Protein AF-A0A2D4JMC0-F1 (afdb_monomer_lite)

Radius of gyration: 16.01 Å; chains: 1; bounding box: 35×42×43 Å

pLDDT: mean 95.46, std 4.55, range [58.44, 98.75]

Foldseek 3Di:
DDDPVVVVLVVLLVVLLVCLVPPALVPCPVVLVVLLVQLVVLLVVDDLVCQVVSLSSLLSSLSSLLSNLPRVQHQNVNPQLVSLVSLLVVLVRPSRDLVSLLSSLSSNLSLQQGPNRDDDLVSLLSSLLSLLVSPHDPVSSVVSLVSCVNGPCCVPRHVVSVVVSVVVVVD

Secondary structure (DSSP, 8-state):
----HHHHHHHHHHHHHHHHHHS-GGGHHHHHHHHHHHHHHHHTT--TTTHHHHHHHHHHHHHHHHHHHHTTTTTT-SSHHHHHHHHHHHTT-TT--HHHHHHHHHHHHHHHH-TT----HHHHHHHHHHHHTS---HHHHHHHHHHHTT-TTIIIIIHHHHHHHHHHHH-

InterPro domains:
  IPR052575 Small subunit processome component 20 [PTHR17695] (6-166)

Organism: NCBI:txid129467

Structure (mmCIF, N/CA/C/O backbone):
data_AF-A0A2D4JMC0-F1
#
_entry.id   AF-A0A2D4JMC0-F1
#
loop_
_atom_site.group_PDB
_atom_site.id
_atom_site.type_symbol
_atom_site.label_atom_id
_atom_site.label_alt_id
_atom_site.label_comp_id
_atom_site.label_asym_id
_atom_site.label_entity_id
_atom_site.label_seq_id
_atom_site.pdbx_PDB_ins_code
_atom_site.Cartn_x
_atom_site.Cartn_y
_atom_site.Cartn_z
_atom_site.occupancy
_atom_site.B_iso_or_equiv
_atom_site.auth_seq_id
_atom_site.auth_comp_id
_atom_site.auth_asym_id
_atom_site.auth_atom_id
_atom_site.pdbx_PDB_model_num
ATOM 1 N N . VAL A 1 1 ? 20.754 -22.031 -1.871 1.00 58.44 1 VAL A N 1
ATOM 2 C CA . VAL A 1 1 ? 19.494 -22.799 -1.720 1.00 58.44 1 VAL A CA 1
ATOM 3 C C . VAL A 1 1 ? 18.403 -22.014 -2.420 1.00 58.44 1 VAL A C 1
ATOM 5 O O . VAL A 1 1 ? 18.250 -20.845 -2.094 1.00 58.44 1 VAL A O 1
ATOM 8 N N . ILE A 1 2 ? 17.710 -22.600 -3.398 1.00 84.00 2 ILE A N 1
ATOM 9 C CA . ILE A 1 2 ? 16.542 -21.956 -4.017 1.00 84.00 2 ILE A CA 1
ATOM 10 C C . ILE A 1 2 ? 15.360 -22.200 -3.083 1.00 84.00 2 ILE A C 1
ATOM 12 O O . ILE A 1 2 ? 15.025 -23.349 -2.793 1.00 84.00 2 ILE A O 1
ATOM 16 N N . LEU A 1 3 ? 14.777 -21.126 -2.560 1.00 87.38 3 LEU A N 1
ATOM 17 C CA . LEU A 1 3 ? 13.625 -21.218 -1.675 1.00 87.38 3 LEU A CA 1
ATOM 18 C C . LEU A 1 3 ? 12.338 -21.428 -2.491 1.00 87.38 3 LEU A C 1
ATOM 20 O O . LEU A 1 3 ? 12.193 -20.850 -3.569 1.00 87.38 3 LEU A O 1
ATOM 24 N N . PRO A 1 4 ? 11.369 -22.218 -1.993 1.00 93.81 4 PRO A N 1
ATOM 25 C CA . PRO A 1 4 ? 10.091 -22.423 -2.668 1.00 93.81 4 PRO A CA 1
ATOM 26 C C . PRO A 1 4 ? 9.167 -21.212 -2.451 1.00 93.81 4 PRO A C 1
ATOM 28 O O . PRO A 1 4 ? 8.202 -21.277 -1.687 1.00 93.81 4 PRO A O 1
ATOM 31 N N . TRP A 1 5 ? 9.459 -20.093 -3.120 1.00 93.12 5 TRP A N 1
ATOM 32 C CA . TRP A 1 5 ? 8.817 -18.789 -2.890 1.00 93.12 5 TRP A CA 1
ATOM 33 C C . TRP A 1 5 ? 7.290 -18.791 -2.999 1.00 93.12 5 TRP A C 1
ATOM 35 O O . TRP A 1 5 ? 6.616 -18.084 -2.251 1.00 93.12 5 TRP A O 1
ATOM 45 N N . ILE A 1 6 ? 6.724 -19.624 -3.876 1.00 92.81 6 ILE A N 1
ATOM 46 C CA . ILE A 1 6 ? 5.268 -19.796 -3.990 1.00 92.81 6 ILE A CA 1
ATOM 47 C C . ILE A 1 6 ? 4.687 -20.363 -2.687 1.00 92.81 6 ILE A C 1
ATOM 49 O O . ILE A 1 6 ? 3.687 -19.859 -2.175 1.00 92.81 6 ILE A O 1
ATOM 53 N N . SER A 1 7 ? 5.315 -21.400 -2.130 1.00 96.19 7 SER A N 1
ATOM 54 C CA . SER A 1 7 ? 4.887 -22.012 -0.869 1.00 96.19 7 SER A CA 1
ATOM 55 C C . SER A 1 7 ? 5.085 -21.059 0.306 1.00 96.19 7 SER A C 1
ATOM 57 O O . SER A 1 7 ? 4.199 -20.948 1.148 1.00 96.19 7 SER A O 1
ATOM 59 N N . ILE A 1 8 ? 6.196 -20.318 0.326 1.00 94.50 8 ILE A N 1
ATOM 60 C CA . ILE A 1 8 ? 6.463 -19.296 1.348 1.00 94.50 8 ILE A CA 1
ATOM 61 C C . ILE A 1 8 ? 5.373 -18.221 1.323 1.00 94.50 8 ILE A C 1
ATOM 63 O O . ILE A 1 8 ? 4.775 -17.946 2.357 1.00 94.50 8 ILE A O 1
ATOM 67 N N . GLY A 1 9 ? 5.027 -17.691 0.145 1.00 95.00 9 GLY A N 1
ATOM 68 C CA . GLY A 1 9 ? 3.949 -16.707 0.008 1.00 95.00 9 GLY A CA 1
ATOM 69 C C . GLY A 1 9 ? 2.599 -17.222 0.525 1.00 95.00 9 GLY A C 1
ATOM 70 O O . GLY A 1 9 ? 1.887 -16.501 1.225 1.00 95.00 9 GLY A O 1
ATOM 71 N N . LYS A 1 10 ? 2.264 -18.494 0.260 1.00 96.69 10 LYS A N 1
ATOM 72 C CA . LYS A 1 10 ? 1.052 -19.131 0.811 1.00 96.69 10 LYS A CA 1
ATOM 73 C C . LYS A 1 10 ? 1.087 -19.205 2.338 1.00 96.69 10 LYS A C 1
ATOM 75 O O . LYS A 1 10 ? 0.085 -18.895 2.981 1.00 96.69 10 LYS A O 1
ATOM 80 N N . VAL A 1 11 ? 2.224 -19.583 2.920 1.00 96.69 11 VAL A N 1
ATOM 81 C CA . VAL A 1 11 ? 2.396 -19.639 4.380 1.00 96.69 11 VAL A CA 1
ATOM 82 C C . VAL A 1 11 ? 2.285 -18.243 4.994 1.00 96.69 11 VAL A C 1
ATOM 84 O O . VAL A 1 11 ? 1.542 -18.077 5.958 1.00 96.69 11 VAL A O 1
ATOM 87 N N . CYS A 1 12 ? 2.921 -17.224 4.409 1.00 95.56 12 CYS A N 1
ATOM 88 C CA . CYS A 1 12 ? 2.807 -15.833 4.860 1.00 95.56 12 CYS A CA 1
ATOM 89 C C . CYS A 1 12 ? 1.352 -15.343 4.838 1.00 95.56 12 CYS A C 1
ATOM 91 O O . CYS A 1 12 ? 0.888 -14.742 5.806 1.00 95.56 12 CYS A O 1
ATOM 93 N N . LYS A 1 13 ? 0.598 -15.667 3.780 1.00 97.31 13 LYS A N 1
ATOM 94 C CA . LYS A 1 13 ? -0.837 -15.367 3.689 1.00 97.31 13 LYS A CA 1
ATOM 95 C C . LYS A 1 13 ? -1.637 -16.041 4.807 1.00 97.31 13 LYS A C 1
ATOM 97 O O . LYS A 1 13 ? -2.423 -15.376 5.478 1.00 97.31 13 LYS A O 1
ATOM 102 N N . HIS A 1 14 ? -1.431 -17.336 5.043 1.00 98.06 14 HIS A N 1
ATOM 103 C CA . HIS A 1 14 ? -2.117 -18.053 6.124 1.00 98.06 14 HIS A CA 1
ATOM 104 C C . HIS A 1 14 ? -1.750 -17.529 7.516 1.00 98.06 14 HIS A C 1
ATOM 106 O O . HIS A 1 14 ? -2.622 -17.421 8.382 1.00 98.06 14 HIS A O 1
ATOM 112 N N . MET A 1 15 ? -0.485 -17.163 7.724 1.00 97.56 15 MET A N 1
ATOM 113 C CA . MET A 1 15 ? -0.019 -16.518 8.947 1.00 97.56 15 MET A CA 1
ATOM 114 C C . MET A 1 15 ? -0.745 -15.187 9.167 1.00 97.56 15 MET A C 1
ATOM 116 O O . MET A 1 15 ? -1.311 -14.991 10.237 1.00 97.56 15 MET A O 1
ATOM 120 N N . ALA A 1 16 ? -0.810 -14.316 8.154 1.00 97.75 16 ALA A N 1
ATOM 121 C CA . ALA A 1 16 ? -1.511 -13.033 8.240 1.00 97.75 16 ALA A CA 1
ATOM 122 C C . ALA A 1 16 ? -3.009 -13.214 8.541 1.00 97.75 16 ALA A C 1
ATOM 124 O O . ALA A 1 16 ? -3.552 -12.566 9.430 1.00 97.75 16 ALA A O 1
ATOM 125 N N . GLN A 1 17 ? -3.673 -14.156 7.865 1.00 98.31 17 GLN A N 1
ATOM 126 C CA . GLN A 1 17 ? -5.085 -14.469 8.112 1.00 98.31 17 GLN A CA 1
ATOM 127 C C . GLN A 1 17 ? -5.331 -14.971 9.539 1.00 98.31 17 GLN A C 1
ATOM 129 O O . GLN A 1 17 ? -6.335 -14.623 10.159 1.00 98.31 17 GLN A O 1
ATOM 134 N N . SER A 1 18 ? -4.424 -15.796 10.061 1.00 98.00 18 SER A N 1
ATOM 135 C CA . SER A 1 18 ? -4.527 -16.327 11.422 1.00 98.00 18 SER A CA 1
ATOM 136 C C . SER A 1 18 ? -4.258 -15.233 12.451 1.00 98.00 18 SER A C 1
ATOM 138 O O . SER A 1 18 ? -5.037 -15.071 13.387 1.00 98.00 18 SER A O 1
ATOM 140 N N . ALA A 1 19 ? -3.218 -14.424 12.235 1.00 97.25 19 ALA A N 1
ATOM 141 C CA . ALA A 1 19 ? -2.912 -13.257 13.052 1.00 97.25 19 ALA A CA 1
ATOM 142 C C . ALA A 1 19 ? -4.120 -12.314 13.136 1.00 97.25 19 ALA A C 1
ATOM 144 O O . ALA A 1 19 ? -4.550 -11.962 14.231 1.00 97.25 19 ALA A O 1
ATOM 145 N N . ALA A 1 20 ? -4.731 -11.978 11.996 1.00 97.19 20 ALA A N 1
ATOM 146 C CA . ALA A 1 20 ? -5.905 -11.111 11.942 1.00 97.19 20 ALA A CA 1
ATOM 147 C C . ALA A 1 20 ? -7.088 -11.642 12.770 1.00 97.19 20 ALA A C 1
ATOM 149 O O . ALA A 1 20 ? -7.825 -10.864 13.369 1.00 97.19 20 ALA A O 1
ATOM 150 N N . ARG A 1 21 ? -7.261 -12.966 12.849 1.00 96.94 21 ARG A N 1
ATOM 151 C CA . ARG A 1 21 ? -8.349 -13.592 13.616 1.00 96.94 21 ARG A CA 1
ATOM 152 C C . ARG A 1 21 ? -8.069 -13.668 15.112 1.00 96.94 21 ARG A C 1
ATOM 154 O O . ARG A 1 21 ? -8.980 -13.439 15.900 1.00 96.94 21 ARG A O 1
ATOM 161 N N . PHE A 1 22 ? -6.840 -14.009 15.494 1.00 96.56 22 PHE A N 1
ATOM 162 C CA . PHE A 1 22 ? -6.537 -14.445 16.861 1.00 96.56 22 PHE A CA 1
ATOM 163 C C . PHE A 1 22 ? -5.697 -13.460 17.678 1.00 96.56 22 PHE A C 1
ATOM 165 O O . PHE A 1 22 ? -5.707 -13.542 18.902 1.00 96.56 22 PHE A O 1
ATOM 172 N N . ILE A 1 23 ? -4.984 -12.526 17.044 1.00 95.56 23 ILE A N 1
ATOM 173 C CA . ILE A 1 23 ? -4.172 -11.534 17.757 1.00 95.56 23 ILE A CA 1
ATOM 174 C C . ILE A 1 23 ? -5.040 -10.311 18.076 1.00 95.56 23 ILE A C 1
ATOM 176 O O . ILE A 1 23 ? -5.756 -9.788 17.215 1.00 95.56 23 ILE A O 1
ATOM 180 N N . TYR A 1 24 ? -5.004 -9.842 19.322 1.00 94.38 24 TYR A N 1
ATOM 181 C CA . TYR A 1 24 ? -5.668 -8.599 19.718 1.00 94.38 24 TYR A CA 1
ATOM 182 C C . TYR A 1 24 ? -4.940 -7.372 19.154 1.00 94.38 24 TYR A C 1
ATOM 184 O O . TYR A 1 24 ? -3.737 -7.419 18.905 1.00 94.38 24 TYR A O 1
ATOM 192 N N . ARG A 1 25 ? -5.670 -6.275 18.908 1.00 94.81 25 ARG A N 1
ATOM 193 C CA . ARG A 1 25 ? -5.139 -5.090 18.205 1.00 94.81 25 ARG A CA 1
ATOM 194 C C . ARG A 1 25 ? -3.899 -4.529 18.908 1.00 94.81 25 ARG A C 1
ATOM 196 O O . ARG A 1 25 ? -2.924 -4.207 18.247 1.00 94.81 25 ARG A O 1
ATOM 203 N N . GLU A 1 26 ? -3.914 -4.473 20.231 1.00 91.88 26 GLU A N 1
ATOM 204 C CA . GLU A 1 26 ? -2.827 -4.001 21.094 1.00 91.88 26 GLU A CA 1
ATOM 205 C C . GLU A 1 26 ? -1.511 -4.782 20.942 1.00 91.88 26 GLU A C 1
ATOM 207 O O . GLU A 1 26 ? -0.456 -4.305 21.349 1.00 91.88 26 GLU A O 1
ATOM 212 N N . HIS A 1 27 ? -1.546 -5.972 20.339 1.00 94.19 27 HIS A N 1
ATOM 213 C CA . HIS A 1 27 ? -0.362 -6.795 20.097 1.00 94.19 27 HIS A CA 1
ATOM 214 C C . HIS A 1 27 ? 0.125 -6.736 18.643 1.00 94.19 27 HIS A C 1
ATOM 216 O O . HIS A 1 27 ? 1.137 -7.355 18.316 1.00 94.19 27 HIS A O 1
ATOM 222 N N . PHE A 1 28 ? -0.547 -5.984 17.764 1.00 95.44 28 PHE A N 1
ATOM 223 C CA . PHE A 1 28 ? -0.127 -5.832 16.368 1.00 95.44 28 PHE A CA 1
ATOM 224 C C . PHE A 1 28 ? 1.062 -4.887 16.174 1.00 95.44 28 PHE A C 1
ATOM 226 O O . PHE A 1 28 ? 1.694 -4.933 15.121 1.00 95.44 28 PHE A O 1
ATOM 233 N N . ASP A 1 29 ? 1.428 -4.093 17.181 1.00 93.44 29 ASP A N 1
ATOM 234 C CA . ASP A 1 29 ? 2.554 -3.156 17.093 1.00 93.44 29 ASP A CA 1
ATOM 235 C C . ASP A 1 29 ? 3.857 -3.856 16.700 1.00 93.44 29 ASP A C 1
ATOM 237 O O . ASP A 1 29 ? 4.565 -3.407 15.800 1.00 93.44 29 ASP A O 1
ATOM 241 N N . ILE A 1 30 ? 4.162 -4.992 17.335 1.00 93.38 30 ILE A N 1
ATOM 242 C CA . ILE A 1 30 ? 5.366 -5.764 17.009 1.00 93.38 30 ILE A CA 1
ATOM 243 C C . ILE A 1 30 ? 5.276 -6.367 15.602 1.00 93.38 30 ILE A C 1
ATOM 245 O O . ILE A 1 30 ? 6.264 -6.388 14.875 1.00 93.38 30 ILE A O 1
ATOM 249 N N . PHE A 1 31 ? 4.079 -6.794 15.190 1.00 95.00 31 PHE A N 1
ATOM 250 C CA . PHE A 1 31 ? 3.846 -7.372 13.871 1.00 95.00 31 PHE A CA 1
ATOM 251 C C . PHE A 1 31 ? 4.125 -6.346 12.767 1.00 95.00 31 PHE A C 1
ATOM 253 O O . PHE A 1 31 ? 4.852 -6.644 11.820 1.00 95.00 31 PHE A O 1
ATOM 260 N N . PHE A 1 32 ? 3.604 -5.122 12.909 1.00 96.00 32 PHE A N 1
ATOM 261 C CA . PHE A 1 32 ? 3.852 -4.049 11.947 1.00 96.00 32 PHE A CA 1
ATOM 262 C C . PHE A 1 32 ? 5.301 -3.574 11.951 1.00 96.00 32 PHE A C 1
ATOM 264 O O . PHE A 1 32 ? 5.835 -3.339 10.873 1.00 96.00 32 PHE A O 1
ATOM 271 N N . LYS A 1 33 ? 5.967 -3.512 13.111 1.00 96.00 33 LYS A N 1
ATOM 272 C CA . LYS A 1 33 ? 7.404 -3.196 13.176 1.00 96.00 33 LYS A CA 1
ATOM 273 C C . LYS A 1 33 ? 8.246 -4.201 12.394 1.00 96.00 33 LYS A C 1
ATOM 275 O O . LYS A 1 33 ? 9.029 -3.800 11.540 1.00 96.00 33 LYS A O 1
ATOM 280 N N . CYS A 1 34 ? 8.025 -5.501 12.592 1.00 95.50 34 CYS A N 1
ATOM 281 C CA . CYS A 1 34 ? 8.739 -6.530 11.830 1.00 95.50 34 CYS A CA 1
ATOM 282 C C . CYS A 1 34 ? 8.451 -6.443 10.321 1.00 95.50 34 CYS A C 1
ATOM 284 O O . CYS A 1 34 ? 9.335 -6.676 9.490 1.00 95.50 34 CYS A O 1
ATOM 286 N N . LEU A 1 35 ? 7.213 -6.107 9.948 1.00 96.06 35 LEU A N 1
ATOM 287 C CA . LEU A 1 35 ? 6.828 -5.962 8.547 1.00 96.06 35 LEU A CA 1
ATOM 288 C C . LEU A 1 35 ? 7.466 -4.717 7.910 1.00 96.06 35 LEU A C 1
ATOM 290 O O . LEU A 1 35 ? 7.946 -4.788 6.781 1.00 96.06 35 LEU A O 1
ATOM 294 N N . GLN A 1 36 ? 7.533 -3.606 8.643 1.00 97.38 36 GLN A N 1
ATOM 295 C CA . GLN A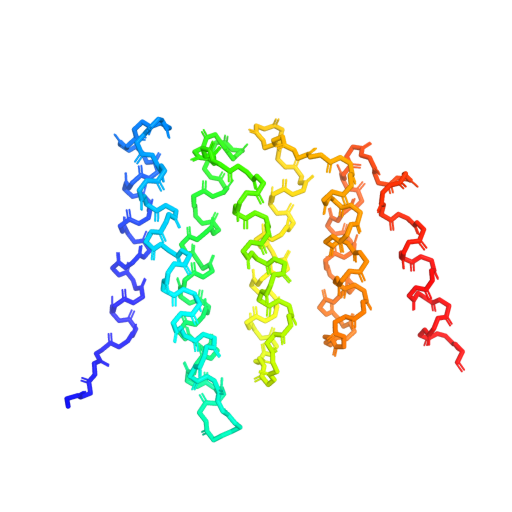 1 36 ? 8.230 -2.380 8.253 1.00 97.38 36 GLN A CA 1
ATOM 296 C C . GLN A 1 36 ? 9.735 -2.621 8.067 1.00 97.38 36 GLN A C 1
ATOM 298 O O . GLN A 1 36 ? 10.287 -2.256 7.031 1.00 97.38 36 GLN A O 1
ATOM 303 N N . GLU A 1 37 ? 10.390 -3.286 9.021 1.00 97.62 37 GLU A N 1
ATOM 304 C CA . GLU A 1 37 ? 11.807 -3.663 8.917 1.00 97.62 37 GLU A CA 1
ATOM 305 C C . GLU A 1 37 ? 12.069 -4.526 7.676 1.00 97.62 37 GLU A C 1
ATOM 307 O O . GLU A 1 37 ? 13.041 -4.300 6.952 1.00 97.62 37 GLU A O 1
ATOM 312 N N . SER A 1 38 ? 11.174 -5.476 7.386 1.00 96.75 38 SER A N 1
ATOM 313 C CA . SER A 1 38 ? 11.263 -6.331 6.196 1.00 96.75 38 SER A CA 1
ATOM 314 C C . SER A 1 38 ? 11.129 -5.528 4.900 1.00 96.75 38 SER A C 1
ATOM 316 O O . SER A 1 38 ? 11.897 -5.750 3.965 1.00 96.75 38 SER A O 1
ATOM 318 N N . VAL A 1 39 ? 10.189 -4.575 4.853 1.00 97.19 39 VAL A N 1
ATOM 319 C CA . VAL A 1 39 ? 9.999 -3.665 3.713 1.00 97.19 39 VAL A CA 1
ATOM 320 C C . VAL A 1 39 ? 11.249 -2.826 3.476 1.00 97.19 39 VAL A C 1
ATOM 322 O O . VAL A 1 39 ? 11.753 -2.809 2.357 1.00 97.19 39 VAL A O 1
ATOM 325 N N . PHE A 1 40 ? 11.783 -2.163 4.504 1.00 96.25 40 PHE A N 1
ATOM 326 C CA . PHE A 1 40 ? 12.954 -1.297 4.337 1.00 96.25 40 PHE A CA 1
ATOM 327 C C . PHE A 1 40 ? 14.213 -2.089 3.988 1.00 96.25 40 PHE A C 1
ATOM 329 O O . PHE A 1 40 ? 14.946 -1.697 3.085 1.00 96.25 40 PHE A O 1
ATOM 336 N N . THR A 1 41 ? 14.409 -3.255 4.606 1.00 96.25 41 THR A N 1
ATOM 337 C CA . THR A 1 41 ? 15.522 -4.154 4.262 1.00 96.25 41 THR A CA 1
ATOM 338 C C . THR A 1 41 ? 15.459 -4.607 2.804 1.00 96.25 41 THR A C 1
ATOM 340 O O . THR A 1 41 ? 16.494 -4.803 2.168 1.00 96.25 41 THR A O 1
ATOM 343 N N . LEU A 1 42 ? 14.254 -4.834 2.276 1.00 95.12 42 LEU A N 1
ATOM 344 C CA . LEU A 1 42 ? 14.066 -5.197 0.878 1.00 95.12 42 LEU A CA 1
ATOM 345 C C . LEU A 1 42 ? 14.286 -3.993 -0.043 1.00 95.12 42 LEU A C 1
ATOM 347 O O . LEU A 1 42 ? 14.979 -4.134 -1.045 1.00 95.12 42 LEU A O 1
ATOM 351 N N . GLN A 1 43 ? 13.750 -2.826 0.323 1.00 93.75 43 GLN A N 1
ATOM 352 C CA . GLN A 1 43 ? 13.887 -1.574 -0.422 1.00 93.75 43 GLN A CA 1
ATOM 353 C C . GLN A 1 43 ? 15.360 -1.206 -0.651 1.00 93.75 43 GLN A C 1
ATOM 355 O O . GLN A 1 43 ? 15.741 -0.882 -1.769 1.00 93.75 43 GLN A O 1
ATOM 360 N N . GLU A 1 44 ? 16.209 -1.339 0.372 1.00 92.50 44 GLU A N 1
ATOM 361 C CA . GLU A 1 44 ? 17.657 -1.073 0.284 1.00 92.50 44 GLU A CA 1
ATOM 362 C C . GLU A 1 44 ? 18.414 -2.018 -0.663 1.00 92.50 44 GLU A C 1
ATOM 364 O O . GLU A 1 44 ? 19.549 -1.740 -1.045 1.00 92.50 44 GLU A O 1
ATOM 369 N N . LYS A 1 45 ? 17.808 -3.152 -1.030 1.00 90.44 45 LYS A N 1
ATOM 370 C CA . LYS A 1 45 ? 18.420 -4.190 -1.870 1.00 90.44 45 LYS A CA 1
ATOM 371 C C . LYS A 1 45 ? 17.890 -4.200 -3.299 1.00 90.44 45 LYS A C 1
ATOM 373 O O . LYS A 1 45 ? 18.367 -5.018 -4.088 1.00 90.44 45 LYS A O 1
ATOM 378 N N . VAL A 1 46 ? 16.911 -3.354 -3.626 1.00 91.19 46 VAL A N 1
ATOM 379 C CA . VAL A 1 46 ? 16.381 -3.257 -4.988 1.00 91.19 46 VAL A CA 1
ATOM 380 C C . VAL A 1 46 ? 17.454 -2.655 -5.886 1.00 91.19 46 VAL A C 1
ATOM 382 O O . VAL A 1 46 ? 17.982 -1.578 -5.623 1.00 91.19 46 VAL A O 1
ATOM 385 N N . THR A 1 47 ? 17.776 -3.366 -6.957 1.00 91.06 47 THR A N 1
ATOM 386 C CA . THR A 1 47 ? 18.623 -2.890 -8.045 1.00 91.06 47 THR A CA 1
ATOM 387 C C . THR A 1 47 ? 17.930 -3.172 -9.367 1.00 91.06 47 THR A C 1
ATOM 389 O O . THR A 1 47 ? 16.990 -3.967 -9.451 1.00 91.06 47 THR A O 1
ATOM 392 N N . LYS A 1 48 ? 18.420 -2.558 -10.441 1.00 89.38 48 LYS A N 1
ATOM 393 C CA . LYS A 1 48 ? 17.875 -2.778 -11.782 1.00 89.38 48 LYS A CA 1
ATOM 394 C C . LYS A 1 48 ? 17.977 -4.243 -12.227 1.00 89.38 48 LYS A C 1
ATOM 396 O O . LYS A 1 48 ? 17.150 -4.716 -12.998 1.00 89.38 48 LYS A O 1
ATOM 401 N N . GLU A 1 49 ? 18.977 -4.971 -11.739 1.00 92.06 49 GLU A N 1
ATOM 402 C CA . GLU A 1 49 ? 19.236 -6.370 -12.090 1.00 92.06 49 GLU A CA 1
ATOM 403 C C . GLU A 1 49 ? 18.300 -7.350 -11.373 1.00 92.06 49 GLU A C 1
ATOM 405 O O . GLU A 1 49 ? 18.049 -8.433 -11.896 1.00 92.06 49 GLU A O 1
ATOM 410 N N . ASN A 1 50 ? 17.790 -6.994 -10.189 1.00 92.94 50 ASN A N 1
ATOM 411 C CA . ASN A 1 50 ? 16.947 -7.875 -9.373 1.00 92.94 50 ASN A CA 1
ATOM 412 C C . ASN A 1 50 ? 15.507 -7.366 -9.199 1.00 92.94 50 ASN A C 1
ATOM 414 O O . ASN A 1 50 ? 14.746 -7.949 -8.426 1.00 92.94 50 ASN A O 1
ATOM 418 N N . CYS A 1 51 ? 15.123 -6.305 -9.912 1.00 92.31 51 CYS A N 1
ATOM 419 C CA . CYS A 1 51 ? 13.879 -5.578 -9.682 1.00 92.31 51 CYS A CA 1
ATOM 420 C C . CYS A 1 51 ? 12.622 -6.455 -9.776 1.00 92.31 51 CYS A C 1
ATOM 422 O O . CYS A 1 51 ? 11.707 -6.294 -8.968 1.00 92.31 51 CYS A O 1
ATOM 424 N N . CYS A 1 52 ? 12.593 -7.435 -10.688 1.00 94.12 52 CYS A N 1
ATOM 425 C CA . CYS A 1 52 ? 11.501 -8.403 -10.794 1.00 94.12 52 CYS A CA 1
ATOM 426 C C . CYS A 1 52 ? 11.377 -9.246 -9.519 1.00 94.12 52 CYS A C 1
ATOM 428 O O . CYS A 1 52 ? 10.320 -9.275 -8.895 1.00 94.12 52 CYS A O 1
ATOM 430 N N . GLU A 1 53 ? 12.465 -9.895 -9.094 1.00 94.00 53 GLU A N 1
ATOM 431 C CA . GLU A 1 53 ? 12.458 -10.744 -7.899 1.00 94.00 53 GLU A CA 1
ATOM 432 C C . GLU A 1 53 ? 12.163 -9.931 -6.636 1.00 94.00 53 GLU A C 1
ATOM 434 O O . GLU A 1 53 ? 11.382 -10.364 -5.787 1.00 94.00 53 GLU A O 1
ATOM 439 N N . ALA A 1 54 ? 12.756 -8.742 -6.520 1.00 95.12 54 ALA A N 1
ATOM 440 C CA . ALA A 1 54 ? 12.540 -7.853 -5.391 1.00 95.12 54 ALA A CA 1
ATOM 441 C C . ALA A 1 54 ? 11.089 -7.351 -5.336 1.00 95.12 54 ALA A C 1
ATOM 443 O O . ALA A 1 54 ? 10.484 -7.367 -4.265 1.00 95.12 54 ALA A O 1
ATOM 444 N N . SER A 1 55 ? 10.499 -7.002 -6.484 1.00 96.88 55 SER A N 1
ATOM 445 C CA . SER A 1 55 ? 9.080 -6.647 -6.586 1.00 96.88 55 SER A CA 1
ATOM 446 C C . SER A 1 55 ? 8.180 -7.794 -6.146 1.00 96.88 55 SER A C 1
ATOM 448 O O . SER A 1 55 ? 7.277 -7.575 -5.348 1.00 96.88 55 SER A O 1
ATOM 450 N N . GLU A 1 56 ? 8.464 -9.033 -6.556 1.00 96.25 56 GLU A N 1
ATOM 451 C CA . GLU A 1 56 ? 7.675 -10.177 -6.093 1.00 96.25 56 GLU A CA 1
ATOM 452 C C . GLU A 1 56 ? 7.768 -10.374 -4.570 1.00 96.25 56 GLU A C 1
ATOM 454 O O . GLU A 1 56 ? 6.789 -10.764 -3.926 1.00 96.25 56 GLU A O 1
ATOM 459 N N . GLN A 1 57 ? 8.942 -10.151 -3.962 1.00 96.00 57 GLN A N 1
ATOM 460 C CA . GLN A 1 57 ? 9.063 -10.209 -2.500 1.00 96.00 57 GLN A CA 1
ATOM 461 C C . GLN A 1 57 ? 8.294 -9.066 -1.832 1.00 96.00 57 GLN A C 1
ATOM 463 O O . GLN A 1 57 ? 7.621 -9.295 -0.826 1.00 96.00 57 GLN A O 1
ATOM 468 N N . MET A 1 58 ? 8.338 -7.864 -2.410 1.00 97.50 58 MET A N 1
ATOM 469 C CA . MET A 1 58 ? 7.601 -6.705 -1.916 1.00 97.50 58 MET A CA 1
ATOM 470 C C . MET A 1 58 ? 6.095 -6.967 -1.993 1.00 97.50 58 MET A C 1
ATOM 472 O O . MET A 1 58 ? 5.387 -6.762 -1.013 1.00 97.50 58 MET A O 1
ATOM 476 N N . GLU A 1 59 ? 5.611 -7.542 -3.094 1.00 97.31 59 GLU A N 1
ATOM 477 C CA . GLU A 1 59 ? 4.225 -7.984 -3.252 1.00 97.31 59 GLU A CA 1
ATOM 478 C C . GLU A 1 59 ? 3.805 -8.968 -2.163 1.00 97.31 59 GLU A C 1
ATOM 480 O O . GLU A 1 59 ? 2.724 -8.826 -1.595 1.00 97.31 59 GLU A O 1
ATOM 485 N N . ARG A 1 60 ? 4.650 -9.943 -1.804 1.00 97.38 60 ARG A N 1
ATOM 486 C CA . ARG A 1 60 ? 4.341 -10.880 -0.708 1.00 97.38 60 ARG A CA 1
ATOM 487 C C . ARG A 1 60 ? 4.174 -10.155 0.633 1.00 97.38 60 ARG A C 1
ATOM 489 O O . ARG A 1 60 ? 3.282 -10.526 1.397 1.00 97.38 60 ARG A O 1
ATOM 496 N N . LEU A 1 61 ? 4.970 -9.119 0.907 1.00 97.81 61 LEU A N 1
ATOM 497 C CA . LEU A 1 61 ? 4.820 -8.278 2.103 1.00 97.81 61 LEU A CA 1
ATOM 498 C C . LEU A 1 61 ? 3.556 -7.406 2.028 1.00 97.81 61 LEU A C 1
ATOM 500 O O . LEU A 1 61 ? 2.799 -7.331 2.995 1.00 97.81 61 LEU A O 1
ATOM 504 N N . LEU A 1 62 ? 3.273 -6.805 0.872 1.00 98.38 62 LEU A N 1
ATOM 505 C CA . LEU A 1 62 ? 2.067 -6.005 0.634 1.00 98.38 62 LEU A CA 1
ATOM 506 C C . LEU A 1 62 ? 0.790 -6.841 0.768 1.00 98.38 62 LEU A C 1
ATOM 508 O O . LEU A 1 62 ? -0.198 -6.363 1.313 1.00 98.38 62 LEU A O 1
ATOM 512 N N . GLN A 1 63 ? 0.816 -8.114 0.374 1.00 98.12 63 GLN A N 1
ATOM 513 C CA . GLN A 1 63 ? -0.292 -9.043 0.608 1.00 98.12 63 GLN A CA 1
ATOM 514 C C . GLN A 1 63 ? -0.547 -9.281 2.101 1.00 98.12 63 GLN A C 1
ATOM 516 O O . GLN A 1 63 ? -1.699 -9.424 2.508 1.00 98.12 63 GLN A O 1
ATOM 521 N N . VAL A 1 64 ? 0.496 -9.291 2.938 1.00 98.19 64 VAL A N 1
ATOM 522 C CA . VAL A 1 64 ? 0.325 -9.351 4.397 1.00 98.19 64 VAL A CA 1
ATOM 523 C C . VAL A 1 64 ? -0.355 -8.077 4.899 1.00 98.19 64 VAL A C 1
ATOM 525 O O . VAL A 1 64 ? -1.354 -8.187 5.609 1.00 98.19 64 VAL A O 1
ATOM 528 N N . TYR A 1 65 ? 0.113 -6.890 4.492 1.00 98.12 65 TYR A N 1
ATOM 529 C CA . TYR A 1 65 ? -0.558 -5.628 4.836 1.00 98.12 65 TYR A CA 1
ATOM 530 C C . TYR A 1 65 ? -2.025 -5.625 4.406 1.00 98.12 65 TYR A C 1
ATOM 532 O O . TYR A 1 65 ? -2.885 -5.247 5.200 1.00 98.12 65 TYR A O 1
ATOM 540 N N . LEU A 1 66 ? -2.313 -6.083 3.185 1.00 98.06 66 LEU A N 1
ATOM 541 C CA . LEU A 1 66 ? -3.662 -6.118 2.635 1.00 98.06 66 LEU A CA 1
ATOM 542 C C . LEU A 1 66 ? -4.585 -6.993 3.485 1.00 98.06 66 LEU A C 1
ATOM 544 O O . LEU A 1 66 ? -5.633 -6.532 3.917 1.00 98.06 66 LEU A O 1
ATOM 548 N N . ILE A 1 67 ? -4.164 -8.218 3.813 1.00 98.31 67 ILE A N 1
ATOM 549 C CA . ILE A 1 67 ? -4.959 -9.144 4.635 1.00 98.31 67 ILE A CA 1
ATOM 550 C C . ILE A 1 67 ? -5.283 -8.545 6.007 1.00 98.31 67 ILE A C 1
ATOM 552 O O . ILE A 1 67 ? -6.411 -8.677 6.483 1.00 98.31 67 ILE A O 1
ATOM 556 N N . ILE A 1 68 ? -4.304 -7.911 6.659 1.00 97.69 68 ILE A N 1
ATOM 557 C CA . ILE A 1 68 ? -4.521 -7.307 7.979 1.00 97.69 68 ILE A CA 1
ATOM 558 C C . ILE A 1 68 ? -5.398 -6.050 7.871 1.00 97.69 68 ILE A C 1
ATOM 560 O O . ILE A 1 68 ? -6.304 -5.871 8.684 1.00 97.69 68 ILE A O 1
ATOM 564 N N . GLY A 1 69 ? -5.159 -5.196 6.872 1.00 96.69 69 GLY A N 1
ATOM 565 C CA . GLY A 1 69 ? -5.911 -3.959 6.649 1.00 96.69 69 GLY A CA 1
ATOM 566 C C . GLY A 1 69 ? -7.356 -4.192 6.211 1.00 96.69 69 GLY A C 1
ATOM 567 O O . GLY A 1 69 ? -8.247 -3.433 6.594 1.00 96.69 69 GLY A O 1
ATOM 568 N N . GLU A 1 70 ? -7.621 -5.267 5.470 1.00 97.12 70 GLU A N 1
ATOM 569 C CA . GLU A 1 70 ? -8.974 -5.668 5.080 1.00 97.12 70 GLU A CA 1
ATOM 570 C C . GLU A 1 70 ? -9.774 -6.270 6.237 1.00 97.12 70 GLU A C 1
ATOM 572 O O . GLU A 1 70 ? -11.005 -6.189 6.259 1.00 97.12 70 GLU A O 1
ATOM 577 N N . TYR A 1 71 ? -9.098 -6.838 7.238 1.00 97.38 71 TYR A N 1
ATOM 578 C CA . TYR A 1 71 ? -9.772 -7.531 8.326 1.00 97.38 71 TYR A CA 1
ATOM 579 C C . TYR A 1 71 ? -10.638 -6.593 9.174 1.00 97.38 71 TYR A C 1
ATOM 581 O O . TYR A 1 71 ? -10.142 -5.711 9.886 1.00 97.38 71 TYR A O 1
ATOM 589 N N . ALA A 1 72 ? -11.951 -6.843 9.133 1.00 95.12 72 ALA A N 1
ATOM 590 C CA . ALA A 1 72 ? -12.968 -6.062 9.833 1.00 95.12 72 ALA A CA 1
ATOM 591 C C . ALA A 1 72 ? -12.728 -4.549 9.665 1.00 95.12 72 ALA A C 1
ATOM 593 O O . ALA A 1 72 ? -12.615 -3.810 10.642 1.00 95.12 72 ALA A O 1
ATOM 594 N N . TYR A 1 73 ? -12.592 -4.119 8.405 1.00 95.75 73 TYR A N 1
ATOM 595 C CA . TYR A 1 73 ? -12.436 -2.718 8.008 1.00 95.75 73 TYR A CA 1
ATOM 596 C C . TYR A 1 73 ? -11.276 -2.016 8.730 1.00 95.75 73 TYR A C 1
ATOM 598 O O . TYR A 1 73 ? -11.459 -0.951 9.313 1.00 95.75 73 TYR A O 1
ATOM 606 N N . GLY A 1 74 ? -10.093 -2.638 8.762 1.00 95.81 74 GLY A N 1
ATOM 607 C CA . GLY A 1 74 ? -8.882 -2.048 9.344 1.00 95.81 74 GLY A CA 1
ATOM 608 C C . GLY A 1 74 ? -8.784 -2.125 10.868 1.00 95.81 74 GLY A C 1
ATOM 609 O O . GLY A 1 74 ? -7.897 -1.511 11.455 1.00 95.81 74 GLY A O 1
ATOM 610 N N . SER A 1 75 ? -9.646 -2.902 11.532 1.00 96.12 75 SER A N 1
ATOM 611 C CA . SER A 1 75 ? -9.681 -3.017 13.002 1.00 96.12 75 SER A CA 1
ATOM 612 C C . SER A 1 75 ? -8.356 -3.447 13.656 1.00 96.12 75 SER A C 1
ATOM 614 O O . SER A 1 75 ? -8.163 -3.235 14.854 1.00 96.12 75 SER A O 1
ATOM 616 N N . LYS A 1 76 ? -7.444 -4.066 12.894 1.00 96.81 76 LYS A N 1
ATOM 617 C CA . LYS A 1 76 ? -6.138 -4.539 13.376 1.00 96.81 76 LYS A CA 1
ATOM 618 C C . LYS A 1 76 ? -4.993 -3.560 13.149 1.00 96.81 76 LYS A C 1
ATOM 620 O O . LYS A 1 76 ? -3.908 -3.810 13.658 1.00 96.81 76 LYS A O 1
ATOM 625 N N . ILE A 1 77 ? -5.216 -2.447 12.449 1.00 96.25 77 ILE A N 1
ATOM 626 C CA . ILE A 1 77 ? -4.192 -1.417 12.262 1.00 96.25 77 ILE A CA 1
ATOM 627 C C . ILE A 1 77 ? -3.993 -0.669 13.593 1.00 96.25 77 ILE A C 1
ATOM 629 O O . ILE A 1 77 ? -4.769 0.215 13.966 1.00 96.25 77 ILE A O 1
ATOM 633 N N . SER A 1 78 ? -2.978 -1.061 14.362 1.00 93.19 78 SER A N 1
ATOM 634 C CA . SER A 1 78 ? -2.698 -0.498 15.688 1.00 93.19 78 SER A CA 1
ATOM 635 C C . SER A 1 78 ? -1.938 0.832 15.632 1.00 93.19 78 SER A C 1
ATOM 637 O O . SER A 1 78 ? -2.197 1.705 16.454 1.00 93.19 78 SER A O 1
ATOM 639 N N . GLN A 1 79 ? -1.093 1.028 14.614 1.00 93.50 79 GLN A N 1
ATOM 640 C CA . GLN A 1 79 ? -0.302 2.247 14.391 1.00 93.50 79 GLN A CA 1
ATOM 641 C C . GLN A 1 79 ? -0.526 2.795 12.969 1.00 93.50 79 GLN A C 1
ATOM 643 O O . GLN A 1 79 ? 0.348 2.676 12.111 1.00 93.50 79 GLN A O 1
ATOM 648 N N . PRO A 1 80 ? -1.713 3.359 12.678 1.00 96.44 80 PRO A N 1
ATOM 649 C CA . PRO A 1 80 ? -2.118 3.701 11.314 1.00 96.44 80 PRO A CA 1
ATOM 650 C C . PRO A 1 80 ? -1.180 4.691 10.622 1.00 96.44 80 PRO A C 1
ATOM 652 O O . PRO A 1 80 ? -0.850 4.485 9.456 1.00 96.44 80 PRO A O 1
ATOM 655 N N . GLU A 1 81 ? -0.689 5.711 11.329 1.00 97.50 81 GLU A N 1
ATOM 656 C CA . GLU A 1 81 ? 0.229 6.687 10.735 1.00 97.50 81 GLU A CA 1
ATOM 657 C C . GLU A 1 81 ? 1.583 6.075 10.364 1.00 97.50 81 GLU A C 1
ATOM 659 O O . GLU A 1 81 ? 2.088 6.335 9.277 1.00 97.50 81 GLU A O 1
ATOM 664 N N . GLU A 1 82 ? 2.158 5.224 11.215 1.00 97.38 82 GLU A N 1
ATOM 665 C CA . GLU A 1 82 ? 3.448 4.575 10.936 1.00 97.38 82 GLU A CA 1
ATOM 666 C C . GLU A 1 82 ? 3.340 3.561 9.793 1.00 97.38 82 GLU A C 1
ATOM 668 O O . GLU A 1 82 ? 4.219 3.484 8.928 1.00 97.38 82 GLU A O 1
ATOM 673 N N . VAL A 1 83 ? 2.222 2.832 9.730 1.00 97.88 83 VAL A N 1
ATOM 674 C CA . VAL A 1 83 ? 1.911 1.949 8.601 1.00 97.88 83 VAL A CA 1
ATOM 675 C C . VAL A 1 83 ? 1.768 2.765 7.313 1.00 97.88 83 VAL A C 1
ATOM 677 O O . VAL A 1 83 ? 2.368 2.412 6.298 1.00 97.88 83 VAL A O 1
ATOM 680 N N . CYS A 1 84 ? 1.035 3.880 7.348 1.00 98.44 84 CYS A N 1
ATOM 681 C CA . CYS A 1 84 ? 0.857 4.753 6.190 1.00 98.44 84 CYS A CA 1
ATOM 682 C C . CYS A 1 84 ? 2.193 5.347 5.720 1.00 98.44 84 CYS A C 1
ATOM 684 O O . CYS A 1 84 ? 2.540 5.164 4.559 1.00 98.44 84 CYS A O 1
ATOM 686 N N . LYS A 1 85 ? 3.007 5.927 6.614 1.00 98.31 85 LYS A N 1
ATOM 687 C CA . LYS A 1 85 ? 4.356 6.436 6.291 1.00 98.31 85 LYS A CA 1
ATOM 688 C C . LYS A 1 85 ? 5.248 5.366 5.661 1.00 98.31 85 LYS A C 1
ATOM 690 O O . LYS A 1 85 ? 5.979 5.653 4.716 1.00 98.31 85 LYS A O 1
ATOM 695 N N . THR A 1 86 ? 5.181 4.132 6.165 1.00 98.19 86 THR A N 1
ATOM 696 C CA . THR A 1 86 ? 5.939 3.003 5.609 1.00 98.19 86 THR A CA 1
ATOM 697 C C . THR A 1 86 ? 5.547 2.743 4.160 1.00 98.19 86 THR A C 1
ATOM 699 O O . THR A 1 86 ? 6.424 2.691 3.304 1.00 98.19 86 THR A O 1
ATOM 702 N N . LEU A 1 87 ? 4.249 2.639 3.865 1.00 98.25 87 LEU A N 1
ATOM 703 C CA . LEU A 1 87 ? 3.752 2.417 2.502 1.00 98.25 87 LEU A CA 1
ATOM 704 C C . LEU A 1 87 ? 4.057 3.600 1.581 1.00 98.25 87 LEU A C 1
ATOM 706 O O . LEU A 1 87 ? 4.490 3.404 0.450 1.00 98.25 87 LEU A O 1
ATOM 710 N N . THR A 1 88 ? 3.906 4.823 2.083 1.00 98.06 88 THR A N 1
ATOM 711 C CA . THR A 1 88 ? 4.231 6.055 1.359 1.00 98.06 88 THR A CA 1
ATOM 712 C C . THR A 1 88 ? 5.709 6.116 0.978 1.00 98.06 88 THR A C 1
ATOM 714 O O . THR A 1 88 ? 6.043 6.609 -0.094 1.00 98.06 88 THR A O 1
ATOM 717 N N . LYS A 1 89 ? 6.605 5.556 1.798 1.00 97.25 89 LYS A N 1
ATOM 718 C CA . LYS A 1 89 ? 8.030 5.425 1.467 1.00 97.25 89 LYS A CA 1
ATOM 719 C C . LYS A 1 89 ? 8.313 4.342 0.417 1.00 97.25 89 LYS A C 1
ATOM 721 O O . LYS A 1 89 ? 9.312 4.450 -0.288 1.00 97.25 89 LYS A O 1
ATOM 726 N N . ILE A 1 90 ? 7.457 3.325 0.262 1.00 97.44 90 ILE A N 1
ATOM 727 C CA . ILE A 1 90 ? 7.606 2.327 -0.819 1.00 97.44 90 ILE A CA 1
ATOM 728 C C . ILE A 1 90 ? 7.404 2.989 -2.188 1.00 97.44 90 ILE A C 1
ATOM 730 O O . ILE A 1 90 ? 8.057 2.573 -3.142 1.00 97.44 90 ILE A O 1
ATOM 734 N N . ILE A 1 91 ? 6.578 4.040 -2.279 1.00 97.50 91 ILE A N 1
ATOM 735 C CA . ILE A 1 91 ? 6.348 4.796 -3.524 1.00 97.50 91 ILE A CA 1
ATOM 736 C C . ILE A 1 91 ? 7.668 5.322 -4.109 1.00 97.50 91 ILE A C 1
ATOM 738 O O . ILE A 1 91 ? 7.836 5.3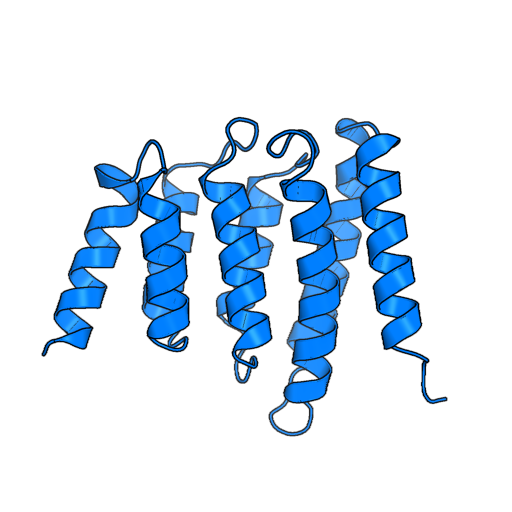30 -5.322 1.00 97.50 91 ILE A O 1
ATOM 742 N N . ASP A 1 92 ? 8.624 5.684 -3.250 1.00 94.69 92 ASP A N 1
ATOM 743 C CA . ASP A 1 92 ? 9.932 6.212 -3.652 1.00 94.69 92 ASP A CA 1
ATOM 744 C C . ASP A 1 92 ? 10.907 5.115 -4.152 1.00 94.69 92 ASP A C 1
ATOM 746 O O . ASP A 1 92 ? 12.051 5.408 -4.501 1.00 94.69 92 ASP A O 1
ATOM 750 N N . THR A 1 93 ? 10.498 3.840 -4.169 1.00 94.00 93 THR A N 1
ATOM 751 C CA . THR A 1 93 ? 11.337 2.729 -4.652 1.00 94.00 93 THR A CA 1
ATOM 752 C C . THR A 1 93 ? 11.354 2.701 -6.176 1.00 94.00 93 THR A C 1
ATOM 754 O O . THR A 1 93 ? 10.312 2.516 -6.806 1.00 94.00 93 THR A O 1
ATOM 757 N N . SER A 1 94 ? 12.538 2.835 -6.775 1.00 90.38 94 SER A N 1
ATOM 758 C CA . SER A 1 94 ? 12.693 2.715 -8.224 1.00 90.38 94 SER A CA 1
ATOM 759 C C . SER A 1 94 ? 12.475 1.279 -8.705 1.00 90.38 94 SER A C 1
ATOM 761 O O . SER A 1 94 ? 12.614 0.314 -7.953 1.00 90.38 94 SER A O 1
ATOM 763 N N . ASP A 1 95 ? 12.148 1.147 -9.991 1.00 91.12 95 ASP A N 1
ATOM 764 C CA . ASP A 1 95 ? 12.109 -0.128 -10.716 1.00 91.12 95 ASP A CA 1
ATOM 765 C C . ASP A 1 95 ? 11.100 -1.164 -10.177 1.00 91.12 95 ASP A C 1
ATOM 767 O O . ASP A 1 95 ? 11.185 -2.347 -10.510 1.00 91.12 95 ASP A O 1
ATOM 771 N N . LEU A 1 96 ? 10.106 -0.747 -9.383 1.00 95.00 96 LEU A N 1
ATOM 772 C CA . LEU A 1 96 ? 9.006 -1.631 -9.003 1.00 95.00 96 LEU A CA 1
ATOM 773 C C . LEU A 1 96 ? 8.201 -2.051 -10.237 1.00 95.00 96 LEU A C 1
ATOM 775 O O . LEU A 1 96 ? 7.823 -1.235 -11.079 1.00 95.00 96 LEU A O 1
ATOM 779 N N . THR A 1 97 ? 7.901 -3.345 -10.329 1.00 96.56 97 THR A N 1
ATOM 780 C CA . THR A 1 97 ? 7.025 -3.854 -11.387 1.00 96.56 97 THR A CA 1
ATOM 781 C C . THR A 1 97 ? 5.591 -3.374 -11.181 1.00 96.56 97 THR A C 1
ATOM 783 O O . THR A 1 97 ? 5.140 -3.138 -10.057 1.00 96.56 97 THR A O 1
ATOM 786 N N . VAL A 1 98 ? 4.832 -3.289 -12.272 1.00 97.31 98 VAL A N 1
ATOM 787 C CA . VAL A 1 98 ? 3.455 -2.788 -12.219 1.00 97.31 98 VAL A CA 1
ATOM 788 C C . VAL A 1 98 ? 2.535 -3.589 -11.279 1.00 97.31 98 VAL A C 1
ATOM 790 O O . VAL A 1 98 ? 1.806 -2.958 -10.515 1.00 97.31 98 VAL A O 1
ATOM 793 N N . PRO A 1 99 ? 2.585 -4.939 -11.221 1.00 97.88 99 PRO A N 1
ATOM 794 C CA . PRO A 1 99 ? 1.818 -5.708 -10.231 1.00 97.88 99 PRO A CA 1
ATOM 795 C C . PRO A 1 99 ? 2.139 -5.340 -8.772 1.00 97.88 99 PRO A C 1
ATOM 797 O O . PRO A 1 99 ? 1.243 -5.309 -7.917 1.00 97.88 99 PRO A O 1
ATOM 800 N N . CYS A 1 100 ? 3.397 -4.994 -8.489 1.00 97.88 100 CYS A N 1
ATOM 801 C CA . CYS A 1 100 ? 3.815 -4.500 -7.184 1.00 97.88 100 CYS A CA 1
ATOM 802 C C . CYS A 1 100 ? 3.249 -3.111 -6.890 1.00 97.88 100 CYS A C 1
ATOM 804 O O . CYS A 1 100 ? 2.682 -2.907 -5.813 1.00 97.88 100 CYS A O 1
ATOM 806 N N . CYS A 1 101 ? 3.323 -2.183 -7.847 1.00 98.31 101 CYS A N 1
ATOM 807 C CA . CYS A 1 101 ? 2.711 -0.858 -7.721 1.00 98.31 101 CYS A CA 1
ATOM 808 C C . CYS A 1 101 ? 1.193 -0.958 -7.501 1.00 98.31 101 CYS A C 1
ATOM 810 O O . CYS A 1 101 ? 0.660 -0.342 -6.581 1.00 98.31 101 CYS A O 1
ATOM 812 N N . ASP A 1 102 ? 0.499 -1.807 -8.262 1.00 98.56 102 ASP A N 1
ATOM 813 C CA . ASP A 1 102 ? -0.933 -2.074 -8.089 1.00 98.56 102 ASP A CA 1
ATOM 814 C C . ASP A 1 102 ? -1.254 -2.615 -6.692 1.00 98.56 102 ASP A C 1
ATOM 816 O O . ASP A 1 102 ? -2.246 -2.221 -6.074 1.00 98.56 102 ASP A O 1
ATOM 820 N N . SER A 1 103 ? -0.428 -3.530 -6.179 1.00 98.50 103 SER A N 1
ATOM 821 C CA . SER A 1 103 ? -0.586 -4.076 -4.829 1.00 98.50 103 SER A CA 1
ATOM 822 C C . SER A 1 103 ? -0.384 -2.998 -3.765 1.00 98.50 103 SER A C 1
ATOM 824 O O . SER A 1 103 ? -1.176 -2.917 -2.827 1.00 98.50 103 SER A O 1
ATOM 826 N N . LEU A 1 104 ? 0.613 -2.127 -3.931 1.00 98.69 104 LEU A N 1
ATOM 827 C CA . LEU A 1 104 ? 0.864 -1.006 -3.027 1.00 98.69 104 LEU A CA 1
ATOM 828 C C . LEU A 1 104 ? -0.326 -0.042 -3.001 1.00 98.69 104 LEU A C 1
ATOM 830 O O . LEU A 1 104 ? -0.841 0.274 -1.928 1.00 98.69 104 LEU A O 1
ATOM 834 N N . LEU A 1 105 ? -0.812 0.370 -4.174 1.00 98.75 105 LEU A N 1
ATOM 835 C CA . LEU A 1 105 ? -1.955 1.273 -4.301 1.00 98.75 105 LEU A CA 1
ATOM 836 C C . LEU A 1 105 ? -3.237 0.679 -3.706 1.00 98.75 105 LEU A C 1
ATOM 838 O O . LEU A 1 105 ? -4.024 1.406 -3.099 1.00 98.75 105 LEU A O 1
ATOM 842 N N . LYS A 1 106 ? -3.443 -0.640 -3.812 1.00 98.50 106 LYS A N 1
ATOM 843 C CA . LYS A 1 106 ? -4.561 -1.332 -3.145 1.00 98.50 106 LYS A CA 1
ATOM 844 C C . LYS A 1 106 ? -4.454 -1.262 -1.624 1.00 98.50 106 LYS A C 1
ATOM 846 O O . LYS A 1 106 ? -5.448 -0.971 -0.965 1.00 98.50 106 LYS A O 1
ATOM 851 N N . VAL A 1 107 ? -3.266 -1.478 -1.058 1.00 98.50 107 VAL A N 1
ATOM 852 C CA . VAL A 1 107 ? -3.061 -1.367 0.396 1.00 98.50 107 VAL A CA 1
ATOM 853 C C . VAL A 1 107 ? -3.270 0.074 0.871 1.00 98.50 107 VAL A C 1
ATOM 855 O O . VAL A 1 107 ? -3.959 0.294 1.865 1.00 98.50 107 VAL A O 1
ATOM 858 N N . ILE A 1 108 ? -2.736 1.062 0.145 1.00 98.56 108 ILE A N 1
ATOM 859 C CA . ILE A 1 108 ? -2.973 2.484 0.441 1.00 98.56 108 ILE A CA 1
ATOM 860 C C . ILE A 1 108 ? -4.475 2.786 0.387 1.00 98.56 108 ILE A C 1
ATOM 862 O O . ILE A 1 108 ? -5.005 3.409 1.302 1.00 98.56 108 ILE A O 1
ATOM 866 N N . SER A 1 109 ? -5.184 2.275 -0.624 1.00 98.38 109 SER A N 1
ATOM 867 C CA . SER A 1 109 ? -6.636 2.445 -0.747 1.00 98.38 109 SER A CA 1
ATOM 868 C C . SER A 1 109 ? -7.380 1.941 0.488 1.00 98.38 109 SER A C 1
ATOM 870 O O . SER A 1 109 ? -8.240 2.633 1.023 1.00 98.38 109 SER A O 1
ATOM 872 N N . VAL A 1 110 ? -7.020 0.751 0.974 1.00 97.19 110 VAL A N 1
ATOM 873 C CA . VAL A 1 110 ? -7.594 0.160 2.188 1.00 97.19 110 VAL A CA 1
ATOM 874 C C . VAL A 1 110 ? -7.395 1.069 3.403 1.00 97.19 110 VAL A C 1
ATOM 876 O O . VAL A 1 110 ? -8.344 1.292 4.152 1.00 97.19 110 VAL A O 1
ATOM 879 N N . LEU A 1 111 ? -6.205 1.647 3.583 1.00 96.94 111 LEU A N 1
ATOM 880 C CA . LEU A 1 111 ? -5.955 2.567 4.698 1.00 96.94 111 LEU A CA 1
ATOM 881 C C . LEU A 1 111 ? -6.754 3.865 4.601 1.00 96.94 111 LEU A C 1
ATOM 883 O O . LEU A 1 111 ? -7.222 4.357 5.622 1.00 96.94 111 LEU A O 1
ATOM 887 N N . LEU A 1 112 ? -6.902 4.420 3.398 1.00 97.12 112 LEU A N 1
ATOM 888 C CA . LEU A 1 112 ? -7.594 5.694 3.195 1.00 97.12 112 LEU A CA 1
ATOM 889 C C . LEU A 1 112 ? -9.125 5.567 3.261 1.00 97.12 112 LEU A C 1
ATOM 891 O O . LEU A 1 112 ? -9.808 6.554 3.534 1.00 97.12 112 LEU A O 1
ATOM 895 N N . LEU A 1 113 ? -9.674 4.373 3.008 1.00 96.94 113 LEU A N 1
ATOM 896 C CA . LEU A 1 113 ? -11.121 4.140 2.958 1.00 96.94 113 LEU A CA 1
ATOM 897 C C . LEU A 1 113 ? -11.709 3.560 4.250 1.00 96.94 113 LEU A C 1
ATOM 899 O O . LEU A 1 113 ? -12.904 3.721 4.499 1.00 96.94 113 LEU A O 1
ATOM 903 N N . HIS A 1 114 ? -10.923 2.845 5.054 1.00 95.12 114 HIS A N 1
ATOM 904 C CA . HIS A 1 114 ? -11.459 2.086 6.182 1.00 95.12 114 HIS A CA 1
ATOM 905 C C . HIS A 1 114 ? -11.706 2.934 7.430 1.00 95.12 114 HIS A C 1
ATOM 907 O O . HIS A 1 114 ? -10.820 3.608 7.940 1.00 95.12 114 HIS A O 1
ATOM 913 N N . GLU A 1 115 ? -12.912 2.823 7.992 1.00 89.38 115 GLU A N 1
ATOM 914 C CA . GLU A 1 115 ? -13.373 3.680 9.093 1.00 89.38 115 GLU A CA 1
ATOM 915 C C . GLU A 1 115 ? -12.628 3.469 10.419 1.00 89.38 115 GLU A C 1
ATOM 917 O O . GLU A 1 115 ? -12.585 4.381 11.242 1.00 89.38 115 GLU A O 1
ATOM 922 N N . ASN A 1 116 ? -12.029 2.292 10.640 1.00 93.50 116 ASN A N 1
ATOM 923 C CA . ASN A 1 116 ? -11.247 2.024 11.854 1.00 93.50 116 ASN A CA 1
ATOM 924 C C . ASN A 1 116 ? -9.791 2.515 11.757 1.00 93.50 116 ASN A C 1
ATOM 926 O O . ASN A 1 116 ? -9.030 2.369 12.719 1.00 93.50 116 ASN A O 1
ATOM 930 N N . VAL A 1 117 ? -9.399 3.077 10.610 1.00 95.56 117 VAL A N 1
ATOM 931 C CA . VAL A 1 117 ? -8.074 3.646 10.365 1.00 95.56 117 VAL A CA 1
ATOM 932 C C . VAL A 1 117 ? -8.188 5.165 10.459 1.00 95.56 117 VAL A C 1
ATOM 934 O O . VAL A 1 117 ? -8.861 5.807 9.660 1.00 95.56 117 VAL A O 1
ATOM 937 N N . LEU A 1 118 ? -7.533 5.744 11.463 1.00 94.94 118 LEU A N 1
ATOM 938 C CA . LEU A 1 118 ? -7.502 7.189 11.673 1.00 94.94 118 LEU A CA 1
ATOM 939 C C . LEU A 1 118 ? -6.124 7.715 11.275 1.00 94.94 118 LEU A C 1
ATOM 941 O O . LEU A 1 118 ? -5.116 7.305 11.849 1.00 94.94 118 LEU A O 1
ATOM 945 N N . LEU A 1 119 ? -6.098 8.609 10.291 1.00 97.00 119 LEU A N 1
ATOM 946 C CA . LEU A 1 119 ? -4.900 9.279 9.793 1.00 97.00 119 LEU A CA 1
ATOM 947 C C . LEU A 1 119 ? -5.097 10.789 9.905 1.00 97.00 119 LEU A C 1
ATOM 949 O O . LEU A 1 119 ? -6.214 11.285 9.748 1.00 97.00 119 LEU A O 1
ATOM 953 N N . SER A 1 120 ? -4.018 11.523 10.157 1.00 97.12 120 SER A N 1
ATOM 954 C CA . SER A 1 120 ? -4.041 12.981 10.074 1.00 97.12 120 SER A CA 1
ATOM 955 C C . SER A 1 120 ? -4.253 13.460 8.635 1.00 97.12 120 SER A C 1
ATOM 957 O O . SER A 1 120 ? -3.701 12.902 7.685 1.00 97.12 120 SER A O 1
ATOM 959 N N . ASP A 1 121 ? -5.011 14.551 8.481 1.00 96.12 121 ASP A N 1
ATOM 960 C CA . ASP A 1 121 ? -5.266 15.208 7.191 1.00 96.12 121 ASP A CA 1
ATOM 961 C C . ASP A 1 121 ? -3.962 15.489 6.415 1.00 96.12 121 ASP A C 1
ATOM 963 O O . ASP A 1 121 ? -3.912 15.315 5.199 1.00 96.12 121 ASP A O 1
ATOM 967 N N . SER A 1 122 ? -2.889 15.885 7.112 1.00 96.56 122 SER A N 1
ATOM 968 C CA . SER A 1 122 ? -1.577 16.145 6.506 1.00 96.56 122 SER A CA 1
ATOM 969 C C . SER A 1 122 ? -0.954 14.900 5.882 1.00 96.56 122 SER A C 1
ATOM 971 O O . SER A 1 122 ? -0.445 14.973 4.769 1.00 96.56 122 SER A O 1
ATOM 973 N N . LEU A 1 123 ? -1.014 13.760 6.576 1.00 97.88 123 LEU A N 1
ATOM 974 C CA . LEU A 1 123 ? -0.415 12.512 6.106 1.00 97.88 123 LEU A CA 1
ATOM 975 C C . LEU A 1 123 ? -1.206 11.913 4.939 1.00 97.88 123 LEU A C 1
ATOM 977 O O . LEU A 1 123 ? -0.624 11.387 3.990 1.00 97.88 123 LEU A O 1
ATOM 981 N N . VAL A 1 124 ? -2.535 12.027 4.992 1.00 98.06 124 VAL A N 1
ATOM 982 C CA . VAL A 1 124 ? -3.417 11.653 3.883 1.00 98.06 124 VAL A CA 1
ATOM 983 C C . VAL A 1 124 ? -3.052 12.451 2.634 1.00 98.06 124 VAL A C 1
ATOM 985 O O . VAL A 1 124 ? -2.786 11.856 1.591 1.00 98.06 124 VAL A O 1
ATOM 988 N N . LYS A 1 125 ? -2.983 13.783 2.753 1.00 97.06 125 LYS A N 1
ATOM 989 C CA . LYS A 1 125 ? -2.630 14.672 1.644 1.00 97.06 125 LYS A CA 1
ATOM 990 C C . LYS A 1 125 ? -1.252 14.348 1.064 1.00 97.06 125 LYS A C 1
ATOM 992 O O . LYS A 1 125 ? -1.139 14.158 -0.141 1.00 97.06 125 LYS A O 1
ATOM 997 N N . GLU A 1 126 ? -0.232 14.222 1.914 1.00 97.88 126 GLU A N 1
ATOM 998 C CA . GLU A 1 126 ? 1.132 13.870 1.492 1.00 97.88 126 GLU A CA 1
ATOM 999 C C . GLU A 1 126 ? 1.159 12.553 0.704 1.00 97.88 126 GLU A C 1
ATOM 1001 O O . GLU A 1 126 ? 1.774 12.461 -0.358 1.00 97.88 126 GLU A O 1
ATOM 1006 N N . THR A 1 127 ? 0.465 11.531 1.208 1.00 98.50 127 THR A N 1
ATOM 1007 C CA . THR A 1 127 ? 0.419 10.208 0.576 1.00 98.50 127 THR A CA 1
ATOM 1008 C C . THR A 1 127 ? -0.257 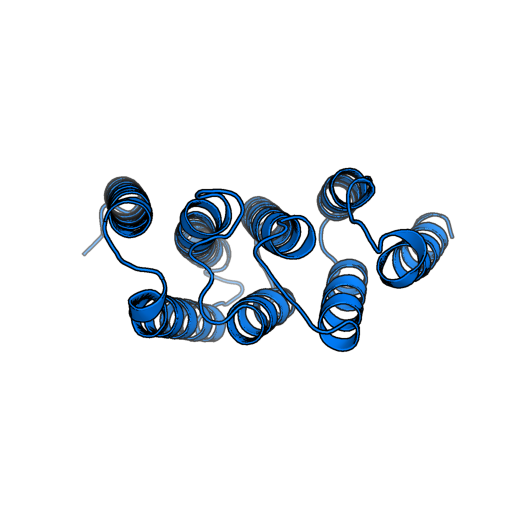10.268 -0.789 1.00 98.50 127 THR A C 1
ATOM 1010 O O . THR A 1 127 ? 0.247 9.690 -1.751 1.00 98.50 127 THR A O 1
ATOM 1013 N N . VAL A 1 128 ? -1.374 10.989 -0.894 1.00 98.31 128 VAL A N 1
ATOM 1014 C CA . VAL A 1 128 ? -2.094 11.170 -2.158 1.00 98.31 128 VAL A CA 1
ATOM 1015 C C . VAL A 1 128 ? -1.238 11.920 -3.178 1.00 98.31 128 VAL A C 1
ATOM 1017 O O . VAL A 1 128 ? -1.089 11.454 -4.308 1.00 98.31 128 VAL A O 1
ATOM 1020 N N . GLU A 1 129 ? -0.628 13.040 -2.785 1.00 97.81 129 GLU A N 1
ATOM 1021 C CA . GLU A 1 129 ? 0.269 13.812 -3.651 1.00 97.81 129 GLU A CA 1
ATOM 1022 C C . GLU A 1 129 ? 1.436 12.953 -4.154 1.00 97.81 129 GLU A C 1
ATOM 1024 O O . GLU A 1 129 ? 1.769 12.992 -5.340 1.00 97.81 129 GLU A O 1
ATOM 1029 N N . LYS A 1 130 ? 2.022 12.123 -3.282 1.00 98.25 130 LYS A N 1
ATOM 1030 C CA . LYS A 1 130 ? 3.080 11.182 -3.668 1.00 98.25 130 LYS A CA 1
ATOM 1031 C C . LYS A 1 130 ? 2.611 10.132 -4.665 1.00 98.25 130 LYS A C 1
ATOM 1033 O O . LYS A 1 130 ? 3.341 9.857 -5.612 1.00 98.25 130 LYS A O 1
ATOM 1038 N N . VAL A 1 131 ? 1.411 9.569 -4.509 1.00 98.31 131 VAL A N 1
ATOM 1039 C CA . VAL A 1 131 ? 0.873 8.612 -5.490 1.00 98.31 131 VAL A CA 1
ATOM 1040 C C . VAL A 1 131 ? 0.770 9.253 -6.873 1.00 98.31 131 VAL A C 1
ATOM 1042 O O . VAL A 1 131 ? 1.227 8.664 -7.851 1.00 98.31 131 VAL A O 1
ATOM 1045 N N . PHE A 1 132 ? 0.237 10.470 -6.970 1.00 97.94 132 PHE A N 1
ATOM 1046 C CA . PHE A 1 132 ? 0.103 11.154 -8.259 1.00 97.94 132 PHE A CA 1
ATOM 1047 C C . PHE A 1 132 ? 1.443 11.579 -8.873 1.00 97.94 132 PHE A C 1
ATOM 1049 O O . PHE A 1 132 ? 1.556 11.670 -10.092 1.00 97.94 132 PHE A O 1
ATOM 1056 N N . ARG A 1 133 ? 2.478 11.779 -8.049 1.00 96.25 133 ARG A N 1
ATOM 1057 C CA . ARG A 1 133 ? 3.843 12.125 -8.485 1.00 96.25 133 ARG A CA 1
ATOM 1058 C C . ARG A 1 133 ? 4.782 10.920 -8.620 1.00 96.25 133 ARG A C 1
ATOM 1060 O O . ARG A 1 133 ? 5.954 11.103 -8.929 1.00 96.25 133 ARG A O 1
ATOM 1067 N N . SER A 1 134 ? 4.279 9.705 -8.407 1.00 96.25 134 SER A N 1
ATOM 1068 C CA . SER A 1 134 ? 5.077 8.471 -8.347 1.00 96.25 134 SER A CA 1
ATOM 1069 C C . SER A 1 134 ? 5.708 8.047 -9.676 1.00 96.25 134 SER A C 1
ATOM 1071 O O . SER A 1 134 ? 6.655 7.268 -9.684 1.00 96.25 134 SER A O 1
ATOM 1073 N N . GLY A 1 135 ? 5.161 8.503 -10.806 1.00 94.62 135 GLY A N 1
ATOM 1074 C CA . GLY A 1 135 ? 5.533 7.989 -12.126 1.00 94.62 135 GLY A CA 1
ATOM 1075 C C . GLY A 1 135 ? 5.049 6.557 -12.393 1.00 94.62 135 GLY A C 1
ATOM 1076 O O . GLY A 1 135 ? 5.494 5.942 -13.358 1.00 94.62 135 GLY A O 1
ATOM 1077 N N . PHE A 1 136 ? 4.153 6.014 -11.559 1.00 96.81 136 PHE A N 1
ATOM 1078 C CA . PHE A 1 136 ? 3.513 4.727 -11.825 1.00 96.81 136 PHE A CA 1
ATOM 1079 C C . PHE A 1 136 ? 2.692 4.762 -13.117 1.00 96.81 136 PHE A C 1
ATOM 1081 O O . PHE A 1 136 ? 2.219 5.814 -13.552 1.00 96.81 136 PHE A O 1
ATOM 1088 N N . GLU A 1 137 ? 2.485 3.580 -13.698 1.00 95.81 137 GLU A N 1
ATOM 1089 C CA . GLU A 1 137 ? 1.683 3.407 -14.907 1.00 95.81 137 GLU A CA 1
ATOM 1090 C C . GLU A 1 137 ? 0.311 4.076 -14.782 1.00 95.81 137 GLU A C 1
ATOM 1092 O O . GLU A 1 137 ? -0.392 3.933 -13.775 1.00 95.81 137 GLU A O 1
ATOM 1097 N N . TRP A 1 138 ? -0.100 4.771 -15.845 1.00 94.19 138 TRP A N 1
ATOM 1098 C CA . TRP A 1 138 ? -1.309 5.599 -15.831 1.00 94.19 138 TRP A CA 1
ATOM 1099 C C . TRP A 1 138 ? -2.554 4.802 -15.410 1.00 94.19 138 TRP A C 1
ATOM 1101 O O . TRP A 1 138 ? -3.408 5.292 -14.670 1.00 94.19 138 TRP A O 1
ATOM 1111 N N . TYR A 1 139 ? -2.650 3.539 -15.845 1.00 95.25 139 TYR A N 1
ATOM 1112 C CA . TYR A 1 139 ? -3.801 2.694 -15.548 1.00 95.25 139 TYR A CA 1
ATOM 1113 C C . TYR A 1 139 ? -3.859 2.314 -14.061 1.00 95.25 139 TYR A C 1
ATOM 1115 O O . TYR A 1 139 ? -4.954 2.212 -13.503 1.00 95.25 139 TYR A O 1
ATOM 1123 N N . SER A 1 140 ? -2.704 2.137 -13.412 1.00 97.31 140 SER A N 1
ATOM 1124 C CA . SER A 1 140 ? -2.583 1.856 -11.979 1.00 97.31 140 SER A CA 1
ATOM 1125 C C . SER A 1 140 ? -3.071 3.051 -11.164 1.00 97.31 140 SER A C 1
ATOM 1127 O O . SER A 1 140 ? -3.934 2.901 -10.294 1.00 97.31 140 SER A O 1
ATOM 1129 N N . VAL A 1 141 ? -2.603 4.255 -11.513 1.00 97.88 141 VAL A N 1
ATOM 1130 C CA . VAL A 1 141 ? -3.020 5.514 -10.871 1.00 97.88 141 VAL A CA 1
ATOM 1131 C C . VAL A 1 141 ? -4.512 5.781 -11.091 1.00 97.88 141 VAL A C 1
ATOM 1133 O O . VAL A 1 141 ? -5.222 6.174 -10.162 1.00 97.88 141 VAL A O 1
ATOM 1136 N N . LEU A 1 142 ? -5.039 5.506 -12.287 1.00 95.69 142 LEU A N 1
ATOM 1137 C CA . LEU A 1 142 ? -6.465 5.654 -12.575 1.00 95.69 142 LEU A CA 1
ATOM 1138 C C . LEU A 1 142 ? -7.326 4.664 -11.777 1.00 95.69 142 LEU A C 1
ATOM 1140 O O . LEU A 1 142 ? -8.377 5.040 -11.258 1.00 95.69 142 LEU A O 1
ATOM 1144 N N . ASN A 1 143 ? -6.910 3.399 -11.676 1.00 97.31 143 ASN A N 1
ATOM 1145 C CA . ASN A 1 143 ? -7.635 2.390 -10.901 1.00 97.31 143 ASN A CA 1
ATOM 1146 C C . ASN A 1 143 ? -7.663 2.742 -9.410 1.00 97.31 143 ASN A C 1
ATOM 1148 O O . ASN A 1 143 ? -8.720 2.647 -8.784 1.00 97.31 143 ASN A O 1
ATOM 1152 N N . PHE A 1 144 ? -6.539 3.217 -8.872 1.00 98.38 144 PHE A N 1
ATOM 1153 C CA . PHE A 1 144 ? -6.475 3.797 -7.534 1.00 98.38 144 PHE A CA 1
ATOM 1154 C C . PHE A 1 144 ? -7.450 4.972 -7.381 1.00 98.38 144 PHE A C 1
ATOM 1156 O O . PHE A 1 144 ? -8.286 4.970 -6.481 1.00 98.38 144 PHE A O 1
ATOM 1163 N N . SER A 1 145 ? -7.429 5.924 -8.315 1.00 98.00 145 SER A N 1
ATOM 1164 C CA . SER A 1 145 ? -8.289 7.114 -8.276 1.00 98.00 145 SER A CA 1
ATOM 1165 C C . SER A 1 145 ? -9.780 6.771 -8.263 1.00 98.00 145 SER A C 1
ATOM 1167 O O . SER A 1 145 ? -10.540 7.349 -7.489 1.00 98.00 145 SER A O 1
ATOM 1169 N N . LYS A 1 146 ? -10.199 5.779 -9.059 1.00 97.38 146 LYS A N 1
ATOM 1170 C CA . LYS A 1 146 ? -11.584 5.278 -9.065 1.00 97.38 146 LYS A CA 1
ATOM 1171 C C . LYS A 1 146 ? -12.000 4.714 -7.709 1.00 97.38 146 LYS A C 1
ATOM 1173 O O . LYS A 1 146 ? -13.128 4.942 -7.282 1.00 97.38 146 LYS A O 1
ATOM 1178 N N . ALA A 1 147 ? -11.111 3.987 -7.030 1.00 97.19 147 ALA A N 1
ATOM 1179 C CA . ALA A 1 147 ? -11.400 3.460 -5.698 1.00 97.19 147 ALA A CA 1
ATOM 1180 C C . ALA A 1 147 ? -11.585 4.588 -4.667 1.00 97.19 147 ALA A C 1
ATOM 1182 O O . ALA A 1 147 ? -12.404 4.467 -3.756 1.00 97.19 147 ALA A O 1
ATOM 1183 N N . MET A 1 148 ? -10.866 5.703 -4.829 1.00 97.88 148 MET A N 1
ATOM 1184 C CA . MET A 1 148 ? -10.883 6.826 -3.886 1.00 97.88 148 MET A CA 1
ATOM 1185 C C . MET A 1 148 ? -12.141 7.693 -3.961 1.00 97.88 148 MET A C 1
ATOM 1187 O O . MET A 1 148 ? -12.371 8.481 -3.049 1.00 97.88 148 MET A O 1
ATOM 1191 N N . PHE A 1 149 ? -13.028 7.499 -4.943 1.00 96.75 149 PHE A N 1
ATOM 1192 C CA . PHE A 1 149 ? -14.335 8.176 -4.974 1.00 96.75 149 PHE A CA 1
ATOM 1193 C C . PHE A 1 149 ? -15.214 7.877 -3.750 1.00 96.75 149 PHE A C 1
ATOM 1195 O O . PHE A 1 149 ? -16.120 8.645 -3.444 1.00 96.75 149 PHE A O 1
ATOM 1202 N N . LEU A 1 150 ? -14.942 6.785 -3.029 1.00 95.88 150 LEU A N 1
ATOM 1203 C CA . LEU A 1 150 ? -15.639 6.427 -1.790 1.00 95.88 150 LEU A CA 1
ATOM 1204 C C . LEU A 1 150 ? -15.032 7.077 -0.533 1.00 95.88 150 LEU A C 1
ATOM 1206 O O . LEU A 1 150 ? -15.544 6.890 0.570 1.00 95.88 150 LEU A O 1
ATOM 1210 N N . MET A 1 151 ? -13.930 7.816 -0.666 1.00 95.62 151 MET A N 1
ATOM 1211 C CA . MET A 1 151 ? -13.232 8.423 0.461 1.00 95.62 151 MET A CA 1
ATOM 1212 C C . MET A 1 151 ? -14.055 9.570 1.057 1.00 95.62 151 MET A C 1
ATOM 1214 O O . MET A 1 151 ? -14.421 10.517 0.364 1.00 95.62 151 MET A O 1
ATOM 1218 N N . LYS A 1 152 ? -14.282 9.547 2.377 1.00 92.00 152 LYS A N 1
ATOM 1219 C CA . LYS A 1 152 ? -15.090 10.573 3.069 1.00 92.00 152 LYS A CA 1
ATOM 1220 C C . LYS A 1 152 ? -14.572 12.001 2.872 1.00 92.00 152 LYS A C 1
ATOM 1222 O O . LYS A 1 152 ? -15.361 12.935 2.849 1.00 92.00 152 LYS A O 1
ATOM 1227 N N . GLN A 1 153 ? -13.255 12.171 2.744 1.00 91.81 153 GLN A N 1
ATOM 1228 C CA . GLN A 1 153 ? -12.619 13.472 2.521 1.00 91.81 153 GLN A CA 1
ATOM 1229 C C . GLN A 1 153 ? -12.133 13.667 1.073 1.00 91.81 153 GLN A C 1
ATOM 1231 O O . GLN A 1 153 ? -11.211 14.451 0.847 1.00 91.81 153 GLN A O 1
ATOM 1236 N N . PHE A 1 154 ? -12.725 12.963 0.100 1.00 96.75 154 PHE A N 1
ATOM 1237 C CA . PHE A 1 154 ? -12.300 12.989 -1.303 1.00 96.75 154 PHE A CA 1
ATOM 1238 C C . PHE A 1 154 ? -12.116 14.414 -1.844 1.00 96.75 154 PHE A C 1
ATOM 1240 O O . PHE A 1 154 ? -11.039 14.756 -2.324 1.00 96.75 154 PHE A O 1
ATOM 1247 N N . GLU A 1 155 ? -13.125 15.277 -1.705 1.00 96.38 155 GLU A N 1
ATOM 1248 C CA . GLU A 1 155 ? -13.083 16.644 -2.247 1.00 96.38 155 GLU A CA 1
ATOM 1249 C C . GLU A 1 155 ? -11.946 17.489 -1.659 1.00 96.38 155 GLU A C 1
ATOM 1251 O O . GLU A 1 155 ? -11.343 18.296 -2.360 1.00 96.38 155 GLU A O 1
ATOM 1256 N N . LYS A 1 156 ? -11.640 17.296 -0.371 1.00 95.06 156 LYS A N 1
ATOM 1257 C CA . LYS A 1 156 ? -10.6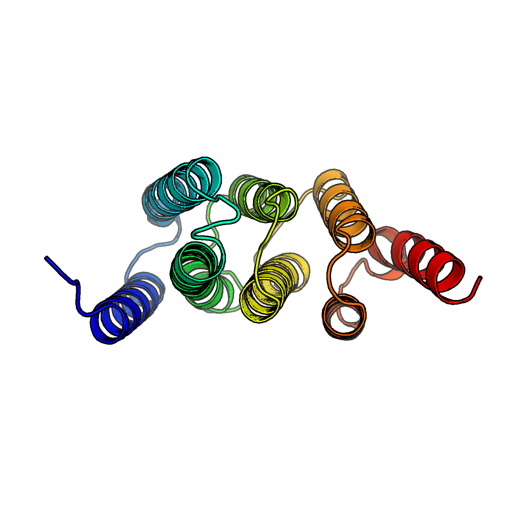54 18.105 0.351 1.00 95.06 156 LYS A CA 1
ATOM 1258 C C . LYS A 1 156 ? -9.227 17.596 0.154 1.00 95.06 156 LYS A C 1
ATOM 1260 O O . LYS A 1 156 ? -8.322 18.404 -0.023 1.00 95.06 156 LYS A O 1
ATOM 1265 N N . GLN A 1 157 ? -9.026 16.280 0.240 1.00 95.12 157 GLN A N 1
ATOM 1266 C CA . GLN A 1 157 ? -7.689 15.680 0.316 1.00 95.12 157 GLN A CA 1
ATOM 1267 C C . GLN A 1 157 ? -7.240 15.002 -0.975 1.00 95.12 157 GLN A C 1
ATOM 1269 O O . GLN A 1 157 ? -6.047 14.784 -1.149 1.00 95.12 157 GLN A O 1
ATOM 1274 N N . PHE A 1 158 ? -8.174 14.634 -1.855 1.00 97.56 158 PHE A N 1
ATOM 1275 C CA . PHE A 1 158 ? -7.876 13.815 -3.028 1.00 97.56 158 PHE A CA 1
ATOM 1276 C C . PHE A 1 158 ? -8.066 14.554 -4.346 1.00 97.56 158 PHE A C 1
ATOM 1278 O O . PHE A 1 158 ? -7.188 14.549 -5.208 1.00 97.56 158 PHE A O 1
ATOM 1285 N N . LEU A 1 159 ? -9.220 15.205 -4.492 1.00 98.00 159 LEU A N 1
ATOM 1286 C CA . LEU A 1 159 ? -9.632 15.863 -5.723 1.00 98.00 159 LEU A CA 1
ATOM 1287 C C . LEU A 1 159 ? -8.610 16.892 -6.244 1.00 98.00 159 LEU A C 1
ATOM 1289 O O . LEU A 1 159 ? -8.362 16.865 -7.447 1.00 98.00 159 LEU A O 1
ATOM 1293 N N . PRO A 1 160 ? -7.970 17.745 -5.414 1.00 97.25 160 PRO A N 1
ATOM 1294 C CA . PRO A 1 160 ? -6.997 18.713 -5.921 1.00 97.25 160 PRO A CA 1
ATOM 1295 C C . PRO A 1 160 ? -5.832 18.056 -6.675 1.00 97.25 160 PRO A C 1
ATOM 1297 O O . PRO A 1 160 ? -5.523 18.458 -7.793 1.00 97.25 160 PRO A O 1
ATOM 1300 N N . SER A 1 161 ? -5.238 17.001 -6.108 1.00 97.25 161 SER A N 1
ATOM 1301 C CA . SER A 1 161 ? -4.117 16.286 -6.732 1.00 97.25 161 SER A CA 1
ATOM 1302 C C . SER A 1 161 ? -4.548 15.468 -7.950 1.00 97.25 161 SER A C 1
ATOM 1304 O O . SER A 1 161 ? -3.792 15.361 -8.911 1.00 97.25 161 SER A O 1
ATOM 1306 N N . LEU A 1 162 ? -5.773 14.926 -7.946 1.00 97.56 162 LEU A N 1
ATOM 1307 C CA . LEU A 1 162 ? -6.330 14.243 -9.116 1.00 97.56 162 LEU A CA 1
ATOM 1308 C C . LEU A 1 162 ? -6.497 15.203 -10.301 1.00 97.56 162 LEU A C 1
ATOM 1310 O O . LEU A 1 162 ? -6.187 14.832 -11.430 1.00 97.56 162 LEU A O 1
ATOM 1314 N N . LEU A 1 163 ? -6.991 16.420 -10.058 1.00 96.88 163 LEU A N 1
ATOM 1315 C CA . LEU A 1 163 ? -7.164 17.425 -11.109 1.00 96.88 163 LEU A CA 1
ATOM 1316 C C . LEU A 1 163 ? -5.814 17.852 -11.700 1.00 96.88 163 LEU A C 1
ATOM 1318 O O . LEU A 1 163 ? -5.683 17.859 -12.921 1.00 96.88 163 LEU A O 1
ATOM 1322 N N . GLU A 1 164 ? -4.812 18.111 -10.853 1.00 95.81 164 GLU A N 1
ATOM 1323 C CA . GLU A 1 164 ? -3.434 18.410 -11.285 1.00 95.81 164 GLU A CA 1
ATOM 1324 C C . GLU A 1 164 ? -2.851 17.259 -12.124 1.00 95.81 164 GLU A C 1
ATOM 1326 O O . GLU A 1 164 ? -2.296 17.480 -13.198 1.00 95.81 164 GLU A O 1
ATOM 1331 N N . TYR A 1 165 ? -3.037 16.008 -11.687 1.00 95.69 165 TYR A N 1
ATOM 1332 C CA . TYR A 1 165 ? -2.575 14.832 -12.427 1.00 95.69 165 TYR A CA 1
ATOM 1333 C C . TYR A 1 165 ? -3.245 14.690 -13.799 1.00 95.69 165 TYR A C 1
ATOM 1335 O O . TYR A 1 165 ? -2.575 14.396 -14.787 1.00 95.69 165 TYR A O 1
ATOM 1343 N N . ILE A 1 166 ? -4.562 14.901 -13.879 1.00 94.19 166 ILE A N 1
ATOM 1344 C CA . ILE A 1 166 ? -5.308 14.825 -15.142 1.00 94.19 166 ILE A CA 1
ATOM 1345 C C . ILE A 1 166 ? -4.857 15.931 -16.101 1.00 94.19 166 ILE A C 1
ATOM 1347 O O . ILE A 1 166 ? -4.664 15.653 -17.282 1.00 94.19 166 ILE A O 1
ATOM 1351 N N . GLU A 1 167 ? -4.661 17.156 -15.610 1.00 93.31 167 GLU A N 1
ATOM 1352 C CA . GLU A 1 167 ? -4.152 18.269 -16.417 1.00 93.31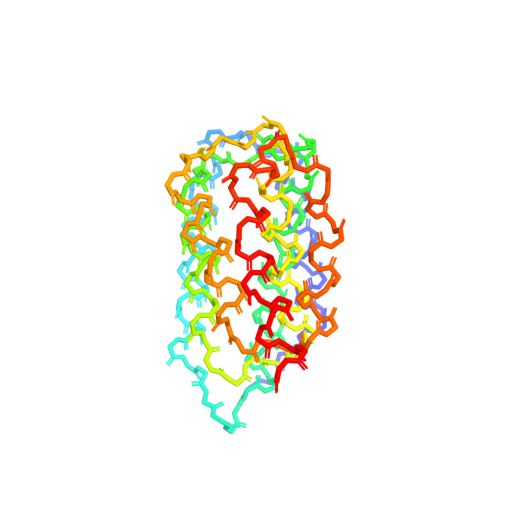 167 GLU A CA 1
ATOM 1353 C C . GLU A 1 167 ? -2.784 17.934 -17.027 1.00 93.31 167 GLU A C 1
ATOM 1355 O O . GLU A 1 167 ? -2.598 18.107 -18.232 1.00 93.31 167 GLU A O 1
ATOM 1360 N N . LEU A 1 168 ? -1.875 17.354 -16.235 1.00 90.00 168 LEU A N 1
ATOM 1361 C CA . LEU A 1 168 ? -0.558 16.896 -16.694 1.00 90.00 168 LEU A CA 1
ATOM 1362 C C . LEU A 1 168 ? -0.618 15.734 -17.694 1.00 90.00 168 LEU A C 1
ATOM 1364 O O . LEU A 1 168 ? 0.308 15.562 -18.477 1.00 90.00 168 LEU A O 1
ATOM 1368 N N . CYS A 1 169 ? -1.664 14.909 -17.649 1.00 86.06 169 CYS A N 1
ATOM 1369 C CA . CYS A 1 169 ? -1.823 13.770 -18.555 1.00 86.06 169 CYS A CA 1
ATOM 1370 C C . CYS A 1 169 ? -2.467 14.151 -19.898 1.00 86.06 169 CYS A C 1
ATOM 1372 O O . CYS A 1 169 ? -2.350 13.396 -20.863 1.00 86.06 169 CYS A O 1
ATOM 1374 N N . ILE A 1 170 ? -3.213 15.260 -19.944 1.00 85.00 170 ILE A N 1
ATOM 1375 C CA . ILE A 1 170 ? -3.908 15.739 -21.149 1.00 85.00 170 ILE A CA 1
ATOM 1376 C C . ILE A 1 170 ? -3.040 16.724 -21.947 1.00 85.00 170 ILE A C 1
ATOM 1378 O O . ILE A 1 170 ? -3.176 16.775 -23.172 1.00 85.00 170 ILE A O 1
ATOM 1382 N N . CYS A 1 171 ? -2.196 17.507 -21.269 1.00 64.31 171 CYS A N 1
ATOM 1383 C CA . CYS A 1 171 ? -1.272 18.466 -21.883 1.00 64.31 171 CYS A CA 1
ATOM 1384 C C . CYS A 1 171 ? -0.001 17.793 -22.415 1.00 64.31 171 CYS A C 1
ATOM 1386 O O . CYS A 1 171 ? 0.477 18.241 -23.4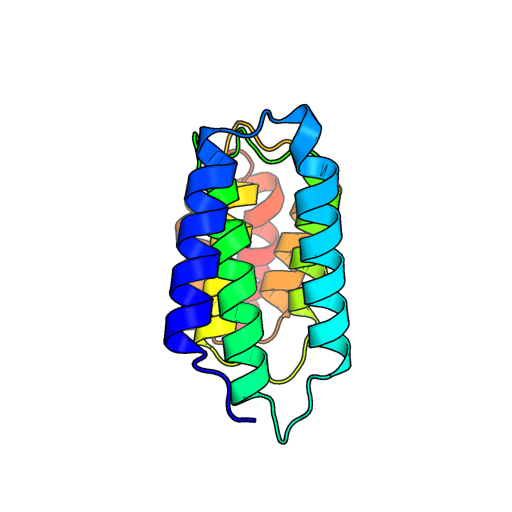83 1.00 64.31 171 CYS A O 1
#

Sequence (171 aa):
VILPWISIGKVCKHMAQSAARFIYREHFDIFFKCLQESVFTLQEKVTKENCCEASEQMERLLQVYLIIGEYAYGSKISQPEEVCKTLTKIIDTSDLTVPCCDSLLKVISVLLLHENVLLSDSLVKETVEKVFRSGFEWYSVLNFSKAMFLMKQFEKQFLPSLLEYIELCIC